Protein AF-A0A7Y3DRB4-F1 (afdb_monomer_lite)

Secondary structure (DSSP, 8-state):
---SSS--S----SSHHHHHHHHHHH--TTS--

Structure (mmCIF, N/CA/C/O backbone):
data_AF-A0A7Y3DRB4-F1
#
_entry.id   AF-A0A7Y3DRB4-F1
#
loop_
_atom_site.group_PDB
_atom_site.id
_atom_site.type_symbol
_atom_site.label_atom_id
_atom_site.label_alt_id
_atom_site.label_comp_id
_atom_site.label_asym_id
_atom_site.label_entity_id
_atom_site.label_seq_id
_atom_site.pdbx_PDB_ins_code
_atom_site.Cartn_x
_atom_site.Cartn_y
_atom_site.Cartn_z
_atom_site.occupancy
_atom_site.B_iso_or_equiv
_atom_site.auth_seq_id
_atom_site.auth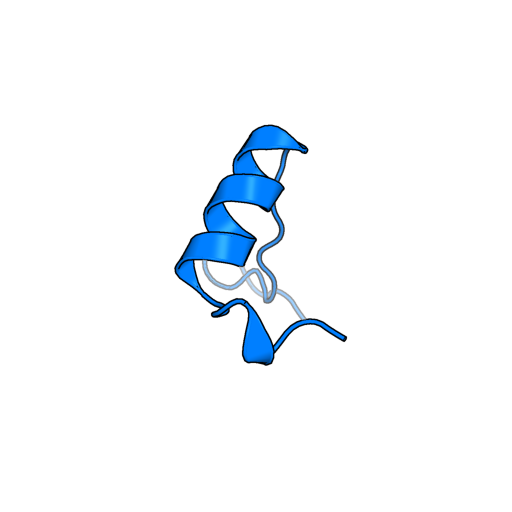_comp_id
_atom_site.auth_asym_id
_atom_site.auth_atom_id
_atom_site.pdbx_PDB_model_num
ATOM 1 N N . PHE A 1 1 ? -2.795 -7.596 -17.473 1.00 87.12 1 PHE A N 1
ATOM 2 C CA . PHE A 1 1 ? -3.230 -6.290 -16.943 1.00 87.12 1 PHE A CA 1
ATOM 3 C C . PHE A 1 1 ? -2.047 -5.334 -16.844 1.00 87.12 1 PHE A C 1
ATOM 5 O O . PHE A 1 1 ? -2.109 -4.307 -17.498 1.00 87.12 1 PHE A O 1
ATOM 12 N N . 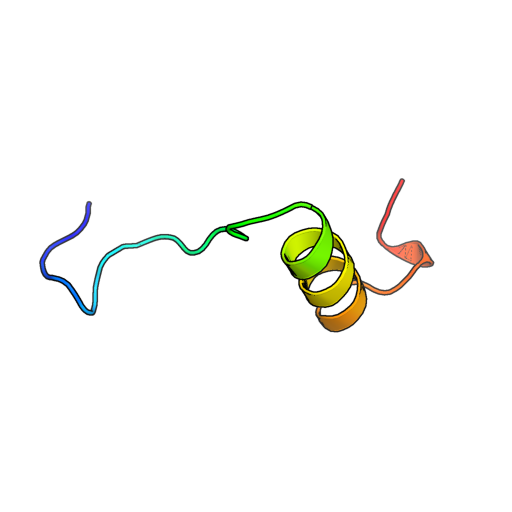ALA A 1 2 ? -0.967 -5.665 -16.124 1.00 97.19 2 ALA A N 1
ATOM 13 C CA . ALA A 1 2 ? 0.254 -4.847 -16.124 1.00 97.19 2 ALA A CA 1
ATOM 14 C C . ALA A 1 2 ? 0.967 -4.854 -17.487 1.00 97.19 2 ALA A C 1
ATOM 16 O O . ALA A 1 2 ? 0.994 -5.899 -18.144 1.00 97.19 2 ALA A O 1
ATOM 17 N N . THR A 1 3 ? 1.521 -3.705 -17.895 1.00 97.62 3 THR A N 1
ATOM 18 C CA . THR A 1 3 ? 2.236 -3.534 -19.181 1.00 97.62 3 THR A CA 1
ATOM 19 C C . THR A 1 3 ? 3.723 -3.230 -19.027 1.00 97.62 3 THR A C 1
ATOM 21 O O . THR A 1 3 ? 4.491 -3.523 -19.938 1.00 97.62 3 THR A O 1
ATOM 24 N N . ASP A 1 4 ? 4.130 -2.663 -17.892 1.00 97.44 4 ASP A N 1
ATOM 25 C CA . ASP A 1 4 ? 5.513 -2.327 -17.547 1.00 97.44 4 ASP A CA 1
ATOM 26 C C . ASP A 1 4 ? 5.631 -2.110 -16.024 1.00 97.44 4 ASP A C 1
ATOM 28 O O . ASP A 1 4 ? 4.642 -2.248 -15.298 1.00 97.44 4 ASP A O 1
ATOM 32 N N . ILE A 1 5 ? 6.843 -1.815 -15.538 1.00 96.38 5 ILE A N 1
ATOM 33 C CA . ILE A 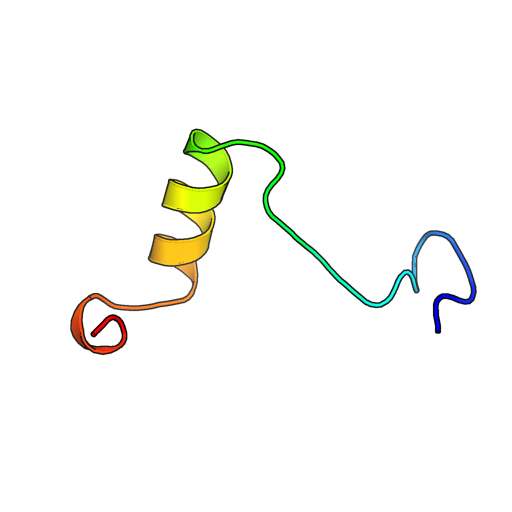1 5 ? 7.120 -1.646 -14.101 1.00 96.38 5 ILE A CA 1
ATOM 34 C C . ILE A 1 5 ? 6.345 -0.457 -13.513 1.00 96.38 5 ILE A C 1
ATOM 36 O O . ILE A 1 5 ? 5.895 -0.540 -12.373 1.00 96.38 5 ILE A O 1
ATOM 40 N N . GLU A 1 6 ? 6.153 0.619 -14.275 1.00 97.44 6 GLU A N 1
ATOM 41 C CA . GLU A 1 6 ? 5.452 1.823 -13.815 1.00 97.44 6 GLU A CA 1
ATOM 42 C C . GLU A 1 6 ? 3.927 1.649 -13.898 1.00 97.44 6 GLU A C 1
ATOM 44 O O . GLU A 1 6 ? 3.186 2.141 -13.051 1.00 97.44 6 GLU A O 1
ATOM 49 N N . LYS A 1 7 ? 3.438 0.909 -14.900 1.00 97.75 7 LYS A N 1
ATOM 50 C CA . LYS A 1 7 ? 2.016 0.603 -15.127 1.00 97.75 7 LYS A CA 1
ATOM 51 C C . LYS A 1 7 ? 1.684 -0.817 -14.675 1.00 97.75 7 LYS A C 1
ATOM 53 O O . LYS A 1 7 ? 1.231 -1.662 -15.458 1.00 97.75 7 LYS A O 1
ATOM 58 N N . ASN A 1 8 ? 1.899 -1.074 -13.387 1.00 97.75 8 ASN A N 1
ATOM 59 C CA . ASN A 1 8 ? 1.756 -2.395 -12.768 1.00 97.75 8 ASN A CA 1
ATOM 60 C C . ASN A 1 8 ? 0.369 -2.670 -12.145 1.00 97.75 8 ASN A C 1
ATOM 62 O O . ASN A 1 8 ? 0.160 -3.726 -11.551 1.00 97.75 8 ASN A O 1
ATOM 66 N N . VAL A 1 9 ? -0.601 -1.777 -12.384 1.00 98.12 9 VAL A N 1
ATOM 67 C CA . VAL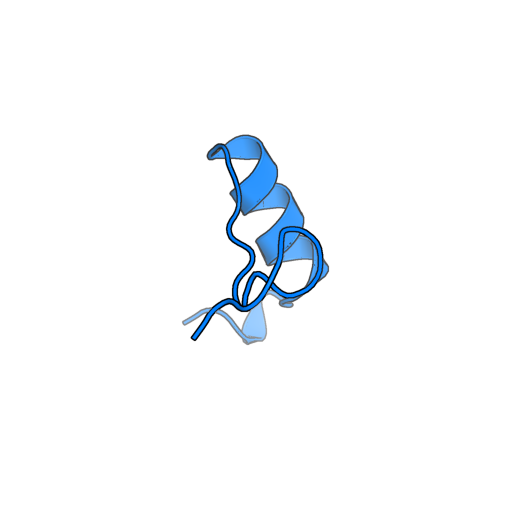 A 1 9 ? -2.048 -1.903 -12.096 1.00 98.12 9 VAL A CA 1
ATOM 68 C C . VAL A 1 9 ? -2.446 -1.722 -10.639 1.00 98.12 9 VAL A C 1
ATOM 70 O O . VAL A 1 9 ? -3.455 -1.070 -10.387 1.00 98.12 9 VAL A O 1
ATOM 73 N N . VAL A 1 10 ? -1.714 -2.303 -9.694 1.00 97.75 10 VAL A N 1
ATOM 74 C CA . VAL A 1 10 ? -2.120 -2.331 -8.284 1.00 97.75 10 VAL A CA 1
ATOM 75 C C . VAL A 1 10 ? -0.988 -1.906 -7.362 1.00 97.75 10 VAL A C 1
ATOM 77 O O . VAL A 1 10 ? 0.179 -2.201 -7.606 1.00 97.75 10 VAL A O 1
ATOM 80 N N . HIS A 1 11 ? -1.377 -1.259 -6.268 1.00 98.12 11 HIS A N 1
ATOM 81 C CA . HIS A 1 11 ? -0.552 -1.025 -5.088 1.00 98.12 11 HIS A CA 1
ATOM 82 C C . HIS A 1 11 ? -1.105 -1.855 -3.929 1.00 98.12 11 HIS A C 1
ATOM 84 O O . HIS A 1 11 ? -2.312 -2.094 -3.854 1.00 98.12 11 HIS A O 1
ATOM 90 N N . GLY A 1 12 ? -0.228 -2.270 -3.024 1.00 97.94 12 GLY A N 1
ATOM 91 C CA . GLY A 1 12 ? -0.597 -2.903 -1.768 1.00 97.94 12 GLY A CA 1
ATOM 92 C C . GLY A 1 12 ? 0.507 -2.688 -0.747 1.00 97.94 12 GLY A C 1
ATOM 93 O O . GLY A 1 12 ? 1.685 -2.709 -1.102 1.00 97.94 12 GLY A O 1
ATOM 94 N N . SER A 1 13 ? 0.120 -2.476 0.506 1.00 98.75 13 SER A N 1
ATOM 95 C CA . SER A 1 13 ? 1.067 -2.292 1.599 1.00 98.75 13 SER A CA 1
ATOM 96 C C . SER A 1 13 ? 1.931 -3.545 1.781 1.00 98.75 13 SER A C 1
ATOM 98 O O . SER A 1 13 ? 1.443 -4.674 1.682 1.00 98.75 13 SER A O 1
ATOM 100 N N . ASP A 1 14 ? 3.218 -3.347 2.047 1.00 98.31 14 ASP A N 1
ATOM 101 C CA . ASP A 1 14 ? 4.230 -4.405 2.114 1.00 98.31 14 ASP A CA 1
ATOM 102 C C . ASP A 1 14 ? 4.464 -4.961 3.530 1.00 98.31 14 ASP A C 1
ATOM 104 O O . ASP A 1 14 ? 5.116 -5.996 3.687 1.00 98.31 14 ASP A O 1
ATOM 108 N N . SER A 1 15 ? 3.909 -4.321 4.564 1.00 98.75 15 SER A N 1
ATOM 109 C CA . SER A 1 15 ? 3.971 -4.772 5.954 1.00 98.75 15 SER A CA 1
ATOM 110 C C . SER A 1 15 ? 2.728 -4.342 6.753 1.00 98.75 15 SER A C 1
ATOM 112 O O . SER A 1 15 ? 1.986 -3.450 6.333 1.00 98.75 15 SER A O 1
ATOM 114 N N . PRO A 1 16 ? 2.468 -4.943 7.931 1.00 98.75 16 PRO A N 1
ATOM 115 C CA . PRO A 1 16 ? 1.392 -4.496 8.820 1.00 98.75 16 PRO A CA 1
ATOM 116 C C . PRO A 1 16 ? 1.533 -3.034 9.273 1.00 98.75 16 PRO A C 1
ATOM 118 O O . PRO A 1 16 ? 0.534 -2.329 9.445 1.00 98.75 16 PRO A O 1
ATOM 121 N N . GLU A 1 17 ? 2.768 -2.569 9.465 1.00 98.75 17 GLU A N 1
ATOM 122 C CA . GLU A 1 17 ? 3.080 -1.194 9.852 1.00 98.75 17 GLU A CA 1
ATOM 123 C C . GLU A 1 17 ? 2.740 -0.213 8.724 1.00 98.75 17 GLU A C 1
ATOM 125 O O . GLU A 1 17 ? 2.056 0.784 8.973 1.00 98.75 17 GLU A O 1
ATOM 130 N N . THR A 1 18 ? 3.155 -0.507 7.483 1.00 98.75 18 THR A N 1
ATOM 131 C CA . THR A 1 18 ? 2.837 0.342 6.323 1.00 98.75 18 THR A CA 1
ATOM 132 C C . THR A 1 18 ? 1.349 0.298 5.992 1.00 98.75 18 THR A C 1
ATOM 134 O O . THR A 1 18 ? 0.766 1.344 5.719 1.00 98.75 18 THR A O 1
ATOM 137 N N . ALA A 1 19 ? 0.686 -0.852 6.155 1.00 98.75 19 ALA A N 1
ATOM 138 C CA . ALA A 1 19 ? -0.766 -0.966 6.014 1.00 98.75 19 ALA A CA 1
ATOM 139 C C . ALA A 1 19 ? -1.521 -0.088 7.018 1.00 98.75 19 ALA A C 1
ATOM 141 O O . ALA A 1 19 ? -2.444 0.634 6.647 1.00 98.75 19 ALA A O 1
ATOM 142 N N . SER A 1 20 ? -1.114 -0.112 8.290 1.00 98.31 20 SER A N 1
ATOM 143 C CA . SER A 1 20 ? -1.744 0.705 9.334 1.00 98.31 20 SER A CA 1
ATOM 144 C C . SER A 1 20 ? -1.630 2.198 9.019 1.00 98.31 20 SER A C 1
ATOM 146 O O . SER A 1 20 ? -2.595 2.946 9.189 1.00 98.31 20 SER A O 1
ATOM 148 N N . PHE A 1 21 ? -0.466 2.623 8.518 1.00 98.44 21 PHE A N 1
ATOM 149 C CA . PHE A 1 21 ? -0.244 3.993 8.071 1.00 98.44 21 PHE A CA 1
ATOM 150 C C . PHE A 1 21 ? -1.117 4.342 6.856 1.00 98.44 21 PHE A C 1
ATOM 152 O O . PHE A 1 21 ? -1.916 5.276 6.939 1.00 98.44 21 PHE A O 1
ATOM 159 N N . GLU A 1 22 ? -1.021 3.581 5.762 1.00 98.88 22 GLU A N 1
ATOM 160 C CA . GLU A 1 22 ? -1.737 3.843 4.505 1.00 98.88 22 GLU A CA 1
ATOM 161 C C . GLU A 1 22 ? -3.260 3.845 4.691 1.00 98.88 22 GLU A C 1
ATOM 163 O O . GLU A 1 22 ? -3.931 4.761 4.215 1.00 98.88 22 GLU A O 1
ATOM 168 N N . ILE A 1 23 ? -3.818 2.889 5.443 1.00 98.44 2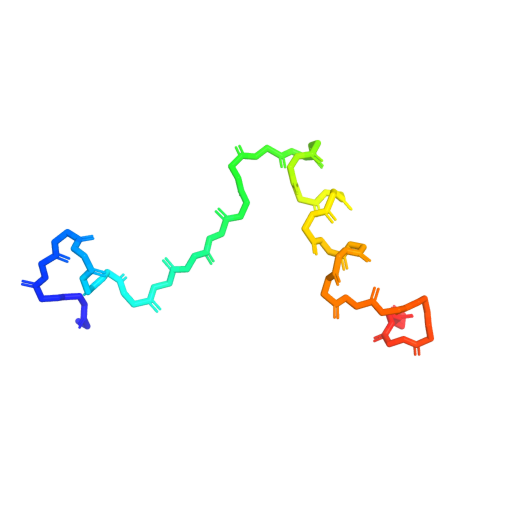3 ILE A N 1
ATOM 169 C CA . ILE A 1 23 ? -5.261 2.841 5.725 1.00 98.44 23 ILE A CA 1
ATOM 170 C C . ILE A 1 23 ? -5.708 4.120 6.439 1.00 98.44 23 ILE A C 1
ATOM 172 O O . ILE A 1 23 ? -6.703 4.717 6.040 1.00 98.44 23 ILE A O 1
ATOM 176 N N . SER A 1 24 ? -4.963 4.574 7.452 1.00 98.00 24 SER A N 1
ATOM 177 C CA . SER A 1 24 ? -5.300 5.803 8.184 1.00 98.00 24 SER A CA 1
ATOM 178 C C . SER A 1 24 ? -5.096 7.087 7.373 1.00 98.00 24 SER A C 1
ATOM 180 O O . SER A 1 24 ? -5.732 8.099 7.661 1.00 98.00 24 SER A O 1
ATOM 182 N N . TYR A 1 25 ? -4.214 7.054 6.369 1.00 98.19 25 TYR A N 1
ATOM 183 C CA . TYR A 1 25 ? -3.989 8.168 5.453 1.00 98.19 25 TYR A CA 1
ATOM 184 C C . TYR A 1 25 ? -5.158 8.334 4.472 1.00 98.19 25 TYR A C 1
ATOM 186 O O . TYR A 1 25 ? -5.583 9.460 4.218 1.00 98.19 25 TYR A O 1
ATOM 194 N N . PHE A 1 26 ? -5.685 7.228 3.935 1.00 98.56 26 PHE A N 1
ATOM 195 C CA . PHE A 1 26 ? -6.742 7.263 2.918 1.00 98.56 26 PHE A CA 1
ATOM 196 C C . PHE A 1 26 ? -8.164 7.238 3.479 1.00 98.56 26 PHE A C 1
ATOM 198 O O . PHE A 1 26 ? -9.048 7.835 2.868 1.00 98.56 26 PHE A O 1
ATOM 205 N N . PHE A 1 27 ? -8.394 6.565 4.608 1.00 98.38 27 PHE A N 1
ATOM 206 C CA . PHE A 1 27 ? -9.730 6.366 5.164 1.00 98.38 27 PHE A CA 1
ATOM 207 C C . PHE A 1 27 ? -9.842 6.961 6.560 1.00 98.38 27 PHE A C 1
ATOM 209 O O . PHE A 1 27 ? -9.039 6.693 7.458 1.00 98.38 27 PHE A O 1
ATOM 216 N N . ASN A 1 28 ? -10.896 7.740 6.773 1.00 97.50 28 ASN A N 1
ATOM 217 C CA . ASN A 1 28 ? -11.252 8.192 8.103 1.00 97.50 28 ASN A CA 1
ATOM 218 C C . ASN A 1 28 ? -11.956 7.071 8.886 1.00 97.50 28 ASN A C 1
ATOM 220 O O . ASN A 1 28 ? -12.480 6.105 8.332 1.00 97.50 28 ASN A O 1
ATOM 224 N N . ARG A 1 29 ? -12.012 7.216 10.214 1.00 95.75 29 ARG A N 1
ATOM 225 C CA . ARG A 1 29 ? -12.519 6.158 11.099 1.00 95.75 29 ARG A CA 1
ATOM 226 C C . ARG A 1 29 ? -13.991 5.789 10.876 1.00 95.75 29 ARG A C 1
ATOM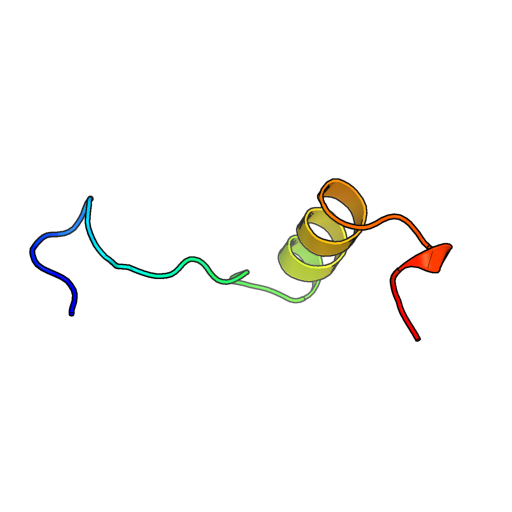 228 O O . ARG A 1 29 ? -14.389 4.704 11.279 1.00 95.75 29 ARG A O 1
ATOM 235 N N . PHE A 1 30 ? -14.791 6.662 10.269 1.00 97.62 30 PHE A N 1
ATOM 236 C CA . PHE A 1 30 ? -16.199 6.392 9.977 1.00 97.62 30 PHE A CA 1
ATOM 237 C C . PHE A 1 30 ? -16.411 5.616 8.667 1.00 97.62 30 PHE A C 1
ATOM 239 O O . PHE A 1 30 ? -17.530 5.187 8.407 1.00 97.62 30 PHE A O 1
ATOM 246 N N . GLU A 1 31 ? -15.369 5.421 7.851 1.00 98.06 31 GLU A N 1
ATOM 247 C CA . GLU A 1 31 ? -15.432 4.653 6.595 1.00 98.06 31 GLU A CA 1
ATOM 248 C C . GLU A 1 31 ? -15.126 3.158 6.788 1.00 98.06 31 GLU A C 1
ATOM 250 O O . GLU A 1 31 ? -15.369 2.356 5.888 1.00 98.06 31 GLU A O 1
ATOM 255 N N . ILE A 1 32 ? -14.615 2.772 7.962 1.00 95.44 32 ILE A N 1
ATOM 256 C CA . ILE A 1 32 ? -14.272 1.389 8.315 1.00 95.44 32 ILE A CA 1
ATOM 257 C C . ILE A 1 32 ? -15.400 0.794 9.178 1.00 95.44 32 ILE A C 1
ATOM 259 O O . ILE A 1 32 ? -15.668 1.314 10.264 1.00 95.44 32 ILE A O 1
ATOM 263 N N . ILE A 1 33 ? -16.052 -0.275 8.689 1.00 91.81 33 ILE A N 1
ATOM 264 C CA . ILE A 1 33 ? -17.190 -0.970 9.336 1.00 91.81 33 ILE A CA 1
ATOM 265 C C . ILE A 1 33 ? -16.786 -2.201 10.148 1.00 91.81 33 ILE A C 1
ATOM 267 O O . ILE A 1 33 ? -15.832 -2.900 9.737 1.00 91.81 33 ILE A O 1
#

Sequence (33 aa):
FATDIEKNVVHGSDSPETASFEISYFFNRFEII

pLDDT: mean 97.42, std 2.25, range [87.12, 98.88]

Radius of gyration: 12.78 Å; chains: 1; bounding box: 24×14×30 Å

Foldseek 3Di:
DADDPVRGPDDDQPDPVSNVVVCVVPDDPVVPD